Protein AF-A0A7X5V1S7-F1 (afdb_monomer_lite)

InterPro domains:
  IPR031316 Anti-sigma-28 factor FlgM, C-terminal [PF04316] (42-85)
  IPR035890 Anti-sigma-28 factor FlgM superfamily [SSF101498] (41-87)

Organism: NCBI:txid68569

Radius of gyration: 38.11 Å; chains: 1; bounding box: 36×48×110 Å

Foldseek 3Di:
DDDDPDDPPDDPPDDPDDDDDDDDDDDDDDDDPPPPPDPQDPVNVVVVVCVVPPPDPPVVVVVQVVCVVVVNRDDDPVVVVVVVVVVVVVVVVPDDD

Structure (mmCIF, N/CA/C/O backbone):
data_AF-A0A7X5V1S7-F1
#
_entry.id   AF-A0A7X5V1S7-F1
#
loop_
_atom_site.group_PDB
_atom_site.id
_atom_site.type_symbol
_atom_site.label_atom_id
_atom_site.label_alt_id
_atom_site.label_comp_id
_atom_site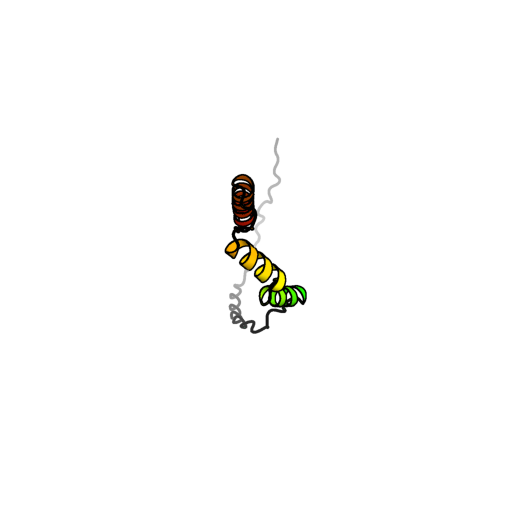.label_asym_id
_atom_site.label_entity_id
_atom_site.label_seq_id
_atom_site.pdbx_PDB_ins_code
_atom_site.Cartn_x
_atom_site.Cartn_y
_atom_site.Cartn_z
_atom_site.occupancy
_atom_site.B_iso_or_equiv
_atom_site.auth_seq_id
_atom_site.auth_comp_id
_atom_site.auth_asym_id
_atom_site.auth_atom_id
_atom_site.pdbx_PDB_model_num
ATOM 1 N N . MET A 1 1 ? 16.592 35.061 70.047 1.00 43.53 1 MET A N 1
ATOM 2 C CA . MET A 1 1 ? 17.225 34.581 71.293 1.00 43.53 1 MET A CA 1
ATOM 3 C C . MET A 1 1 ? 16.094 34.113 72.200 1.00 43.53 1 MET A C 1
ATOM 5 O O . MET A 1 1 ? 15.061 34.764 72.185 1.00 43.53 1 MET A O 1
ATOM 9 N N . VAL A 1 2 ? 16.271 32.923 72.780 1.00 47.94 2 VAL A N 1
ATOM 10 C CA . VAL A 1 2 ? 15.320 31.989 73.440 1.00 47.94 2 VAL A CA 1
ATOM 11 C C . VAL A 1 2 ? 14.344 32.671 74.429 1.00 47.94 2 VAL A C 1
ATOM 13 O O . VAL A 1 2 ? 14.643 33.752 74.913 1.00 47.94 2 VAL A O 1
ATOM 16 N N . ASP A 1 3 ? 13.133 32.154 74.668 1.00 48.84 3 ASP A N 1
ATOM 17 C CA . ASP A 1 3 ? 12.935 31.056 75.627 1.00 48.84 3 ASP A CA 1
ATOM 18 C C . ASP A 1 3 ? 11.798 30.075 75.291 1.00 48.84 3 ASP A C 1
ATOM 20 O O . ASP A 1 3 ? 10.691 30.440 74.893 1.00 48.84 3 ASP A O 1
ATOM 24 N N . SER A 1 4 ? 12.098 28.798 75.529 1.00 55.00 4 SER A N 1
ATOM 25 C CA . SER A 1 4 ? 11.171 27.671 75.497 1.00 55.00 4 SER A CA 1
ATOM 26 C C . SER A 1 4 ? 10.357 27.610 76.787 1.00 55.00 4 SER A C 1
ATOM 28 O O . SER A 1 4 ? 10.916 27.436 77.867 1.00 55.00 4 SER A O 1
ATOM 30 N N . ILE A 1 5 ? 9.031 27.605 76.679 1.00 50.28 5 ILE A N 1
ATOM 31 C CA . ILE A 1 5 ? 8.149 27.144 77.761 1.00 50.28 5 ILE A CA 1
ATOM 32 C C . ILE A 1 5 ? 7.808 25.681 77.499 1.00 50.28 5 ILE A C 1
ATOM 34 O O . ILE A 1 5 ? 6.766 25.328 76.953 1.00 50.28 5 ILE A O 1
ATOM 38 N N . GLY A 1 6 ? 8.768 24.824 77.850 1.00 50.66 6 GLY A N 1
ATOM 39 C CA . GLY A 1 6 ? 8.571 23.384 77.896 1.00 50.66 6 GLY A CA 1
ATOM 40 C C . GLY A 1 6 ? 7.453 23.031 78.874 1.00 50.66 6 GLY A C 1
ATOM 41 O O . GLY A 1 6 ? 7.388 23.551 79.990 1.00 50.66 6 GLY A O 1
ATOM 42 N N . THR A 1 7 ? 6.575 22.120 78.466 1.00 58.19 7 THR A N 1
ATOM 43 C CA . THR A 1 7 ? 5.605 21.496 79.362 1.00 58.19 7 THR A CA 1
ATOM 44 C C . THR A 1 7 ? 6.373 20.708 80.417 1.00 58.19 7 THR A C 1
AT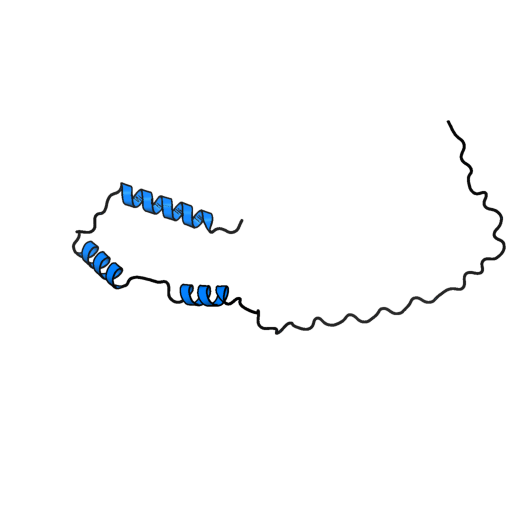OM 46 O O . THR A 1 7 ? 6.882 19.620 80.144 1.00 58.19 7 THR A O 1
ATOM 49 N N . LYS A 1 8 ? 6.486 21.265 81.629 1.00 55.62 8 LYS A N 1
ATOM 50 C CA . LYS A 1 8 ? 6.909 20.508 82.806 1.00 55.62 8 LYS A CA 1
ATOM 51 C C . LYS A 1 8 ? 6.038 19.257 82.896 1.00 55.62 8 LYS A C 1
ATOM 53 O O . LYS A 1 8 ? 4.814 19.362 82.955 1.00 55.62 8 LYS A O 1
ATOM 58 N N . ALA A 1 9 ? 6.681 18.092 82.919 1.00 55.94 9 ALA A N 1
ATOM 59 C CA . ALA A 1 9 ? 6.066 16.832 83.297 1.00 55.94 9 ALA A CA 1
ATOM 60 C C . ALA A 1 9 ? 5.623 16.935 84.765 1.00 55.94 9 ALA A C 1
ATOM 62 O O . ALA A 1 9 ? 6.362 16.602 85.688 1.00 55.94 9 ALA A O 1
ATOM 63 N N . GLY A 1 10 ? 4.429 17.485 84.978 1.00 50.34 10 GLY A N 1
ATOM 64 C CA . GLY A 1 10 ? 3.694 17.305 86.216 1.00 50.34 10 GLY A CA 1
ATOM 65 C C . GLY A 1 10 ? 3.370 15.825 86.343 1.00 50.34 10 GLY A C 1
ATOM 66 O O . GLY A 1 10 ? 2.898 15.217 85.382 1.00 50.34 10 GLY A O 1
ATOM 67 N N . ALA A 1 11 ? 3.687 15.252 87.501 1.00 58.38 11 ALA A N 1
ATOM 68 C CA . ALA A 1 11 ? 3.415 13.867 87.841 1.00 58.38 11 ALA A CA 1
ATOM 69 C C . ALA A 1 11 ? 1.956 13.513 87.512 1.00 58.38 11 ALA A C 1
ATOM 71 O O . ALA A 1 11 ? 1.029 13.899 88.222 1.00 58.38 11 ALA A O 1
ATOM 72 N N . VAL A 1 12 ? 1.757 12.781 86.414 1.00 50.88 12 VAL A N 1
ATOM 73 C CA . VAL A 1 12 ? 0.489 12.117 86.117 1.00 50.88 12 VAL A CA 1
ATOM 74 C C . VAL A 1 12 ? 0.480 10.853 86.963 1.00 50.88 12 VAL A C 1
ATOM 76 O O . VAL A 1 12 ? 0.859 9.774 86.512 1.00 50.88 12 VAL A O 1
ATOM 79 N N . THR A 1 13 ? 0.117 11.014 88.231 1.00 55.19 13 THR A N 1
ATOM 80 C CA . THR A 1 13 ? -0.243 9.886 89.081 1.00 55.19 13 THR A CA 1
ATOM 81 C C . THR A 1 13 ? -1.517 9.276 88.502 1.00 55.19 13 THR A C 1
ATOM 83 O O . THR A 1 13 ? -2.559 9.920 88.457 1.00 55.19 13 THR A O 1
ATOM 86 N N . ASP A 1 14 ? -1.382 8.031 88.050 1.00 58.88 14 ASP A N 1
ATOM 87 C CA . ASP A 1 14 ? -2.453 7.093 87.709 1.00 58.88 14 ASP A CA 1
ATOM 88 C C . ASP A 1 14 ? -3.197 7.327 86.377 1.00 58.88 14 ASP A C 1
ATOM 90 O O . ASP A 1 14 ? -4.354 7.737 86.315 1.00 58.88 14 ASP A O 1
ATOM 94 N N . ARG A 1 15 ? -2.547 6.953 85.267 1.00 58.81 15 ARG A N 1
ATOM 95 C CA . ARG A 1 15 ? -3.266 6.420 84.099 1.00 58.81 15 ARG A CA 1
ATOM 96 C C . ARG A 1 15 ? -2.999 4.925 84.003 1.00 58.81 15 ARG A C 1
ATOM 98 O O . ARG A 1 15 ? -2.009 4.506 83.411 1.00 58.81 15 ARG A O 1
ATOM 105 N N . ARG A 1 16 ? -3.897 4.115 84.564 1.00 63.94 16 ARG A N 1
ATOM 106 C CA . ARG A 1 16 ? -3.950 2.676 84.281 1.00 63.94 16 ARG A CA 1
ATOM 107 C C . ARG A 1 16 ? -4.349 2.478 82.823 1.00 63.94 16 ARG A C 1
ATOM 109 O O . ARG A 1 16 ? -5.514 2.618 82.467 1.00 63.94 16 ARG A O 1
ATOM 116 N N . THR A 1 17 ? -3.382 2.164 81.971 1.00 66.06 17 THR A N 1
ATOM 117 C CA . THR A 1 17 ? -3.656 1.642 80.632 1.00 66.06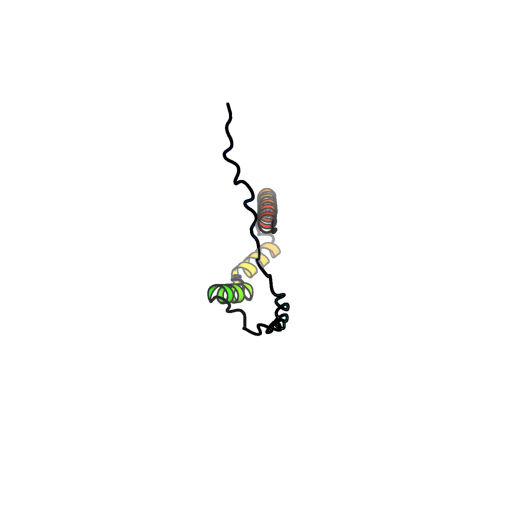 17 THR A CA 1
ATOM 118 C C . THR A 1 17 ? -4.034 0.174 80.751 1.00 66.06 17 THR A C 1
ATOM 120 O O . THR A 1 17 ? -3.226 -0.644 81.188 1.00 66.06 17 THR A O 1
ATOM 123 N N . VAL A 1 18 ? -5.270 -0.153 80.380 1.00 67.94 18 VAL A N 1
ATOM 124 C CA . VAL A 1 18 ? -5.725 -1.540 80.236 1.00 67.94 18 VAL A CA 1
ATOM 125 C C . VAL A 1 18 ? -5.264 -2.044 78.861 1.00 67.94 18 VAL A C 1
ATOM 127 O O . VAL A 1 18 ? -5.451 -1.318 77.881 1.00 67.94 18 VAL A O 1
ATOM 130 N N . PRO A 1 19 ? -4.654 -3.238 78.750 1.00 68.31 19 PRO A N 1
ATOM 131 C CA . PRO A 1 19 ? -4.320 -3.816 77.454 1.00 68.31 19 PRO A CA 1
ATOM 132 C C . PRO A 1 19 ? -5.596 -4.069 76.644 1.00 68.31 19 PRO A C 1
ATOM 134 O O . PRO A 1 19 ? -6.550 -4.651 77.157 1.00 68.31 19 PRO A O 1
ATOM 137 N N . VAL A 1 20 ? -5.612 -3.631 75.387 1.00 73.31 20 VAL A N 1
ATOM 138 C CA . VAL A 1 20 ? -6.660 -3.974 74.419 1.00 73.31 20 VAL A CA 1
ATOM 139 C C . VAL A 1 20 ? -6.086 -5.038 73.495 1.00 73.31 20 VAL A C 1
ATOM 141 O O . VAL A 1 20 ? -5.019 -4.830 72.915 1.00 73.31 20 VAL A O 1
ATOM 144 N N . ASP A 1 21 ? -6.777 -6.170 73.372 1.00 74.44 21 ASP A N 1
ATOM 145 C CA . ASP A 1 21 ? -6.378 -7.230 72.448 1.00 74.44 21 ASP A CA 1
ATOM 146 C C . ASP A 1 21 ? -6.452 -6.755 70.987 1.00 74.44 21 ASP A C 1
ATOM 148 O O . ASP A 1 21 ? -7.361 -6.001 70.614 1.00 74.44 21 ASP A O 1
ATOM 152 N N . PRO A 1 22 ? -5.516 -7.188 70.124 1.00 68.38 22 PRO A N 1
ATOM 153 C CA . PRO A 1 22 ? -5.527 -6.819 68.719 1.00 68.38 22 PRO A CA 1
ATOM 154 C C . PRO A 1 22 ? -6.753 -7.411 68.013 1.00 68.38 22 PRO A C 1
ATOM 156 O O . PRO A 1 22 ? -7.024 -8.610 68.088 1.00 68.38 22 PRO A O 1
ATOM 159 N N . ALA A 1 23 ? -7.480 -6.569 67.275 1.00 73.94 23 ALA A N 1
ATOM 160 C CA . ALA A 1 23 ? -8.590 -7.019 66.443 1.00 73.94 23 ALA A CA 1
ATOM 161 C C . ALA A 1 23 ? -8.099 -8.014 65.376 1.00 73.94 23 ALA A C 1
ATOM 163 O O . ALA A 1 23 ? -7.106 -7.768 64.685 1.00 73.94 23 ALA A O 1
ATOM 164 N N . SER A 1 24 ? -8.806 -9.139 65.239 1.00 72.75 24 SER A N 1
ATOM 165 C CA . SER A 1 24 ? -8.469 -10.176 64.261 1.00 72.75 24 SER A CA 1
ATOM 166 C C . SER A 1 24 ? -8.528 -9.636 62.827 1.00 72.75 24 SER A C 1
ATOM 168 O O . SER A 1 24 ? -9.408 -8.848 62.471 1.00 72.75 24 SER A O 1
ATOM 170 N N . ARG A 1 25 ? -7.576 -10.063 61.989 1.00 70.06 25 ARG A N 1
ATOM 171 C CA . ARG A 1 25 ? -7.453 -9.629 60.592 1.00 70.06 25 ARG A CA 1
ATOM 172 C C . ARG A 1 25 ? -8.648 -10.139 59.778 1.00 70.06 25 ARG A C 1
ATOM 174 O O . ARG A 1 25 ? -8.879 -11.343 59.696 1.00 70.06 25 ARG A O 1
ATOM 181 N N . VAL A 1 26 ? -9.364 -9.218 59.132 1.00 69.19 26 VAL A N 1
ATOM 182 C CA . VAL A 1 26 ? -10.454 -9.531 58.194 1.00 69.19 26 VAL A CA 1
ATOM 183 C C . VAL A 1 26 ? -9.904 -10.351 57.024 1.00 69.19 26 VAL A C 1
ATOM 185 O O . VAL A 1 26 ? -8.860 -10.016 56.457 1.00 69.19 26 VAL A O 1
ATOM 188 N N . ALA A 1 27 ? -10.592 -11.442 56.682 1.00 73.69 27 ALA A N 1
ATOM 189 C CA . ALA A 1 27 ? -10.200 -12.332 55.595 1.00 73.69 27 ALA A CA 1
ATOM 190 C C . ALA A 1 27 ? -10.144 -11.584 54.252 1.00 73.69 27 ALA A C 1
ATOM 192 O O . ALA A 1 27 ? -11.025 -10.785 53.932 1.00 73.69 27 ALA A O 1
ATOM 193 N N . ALA A 1 28 ? -9.110 -11.864 53.455 1.00 68.94 28 ALA A N 1
ATOM 194 C CA . ALA A 1 28 ? -8.966 -11.290 52.125 1.00 68.94 28 ALA A CA 1
ATOM 195 C C . ALA A 1 28 ? -10.093 -11.782 51.203 1.00 68.94 28 ALA A C 1
ATOM 197 O O . ALA A 1 28 ? -10.309 -12.987 51.049 1.00 68.94 28 ALA A O 1
ATOM 198 N N . VAL A 1 29 ? -10.795 -10.837 50.576 1.00 69.81 29 VAL A N 1
ATOM 199 C CA . VAL A 1 29 ? -11.789 -11.118 49.536 1.00 69.81 29 VAL A CA 1
ATOM 200 C C . VAL A 1 29 ? -11.061 -11.727 48.335 1.00 69.81 29 VAL A C 1
ATOM 202 O O . VAL A 1 29 ? -10.088 -11.156 47.841 1.00 69.81 29 VAL A O 1
ATOM 205 N N . ARG A 1 30 ? -11.504 -12.906 47.874 1.00 70.69 30 ARG A N 1
ATOM 206 C CA . ARG A 1 30 ? -10.972 -13.515 46.645 1.00 70.69 30 ARG A CA 1
ATOM 207 C C . ARG A 1 30 ? -11.228 -12.582 45.458 1.00 70.69 30 ARG A C 1
ATOM 209 O O . ARG A 1 30 ? -12.328 -12.037 45.369 1.00 70.69 30 ARG A O 1
ATOM 216 N N . PRO A 1 31 ? -10.273 -12.441 44.522 1.00 60.56 31 PRO A N 1
ATOM 217 C CA . PRO A 1 31 ? -10.538 -11.733 43.284 1.00 60.56 31 PRO A CA 1
ATOM 218 C C . PRO A 1 31 ? -11.655 -12.472 42.545 1.00 60.56 31 PRO A C 1
ATOM 220 O O . PRO A 1 31 ? -11.533 -13.658 42.231 1.00 60.56 31 PRO A O 1
ATOM 223 N N . VAL A 1 32 ? -12.765 -11.777 42.311 1.00 60.47 32 VAL A N 1
ATOM 224 C CA . VAL A 1 32 ? -13.786 -12.233 41.371 1.00 60.47 32 VAL A CA 1
ATOM 225 C C . VAL A 1 32 ? -13.155 -12.121 39.991 1.00 60.47 32 VAL A C 1
ATOM 227 O O . VAL A 1 32 ? -12.736 -11.036 39.587 1.00 60.47 32 VAL A O 1
ATOM 230 N N . ALA A 1 33 ? -13.037 -13.247 39.288 1.00 63.44 33 ALA A N 1
ATOM 231 C CA . ALA A 1 33 ? -12.685 -13.230 37.880 1.00 63.44 33 ALA A CA 1
ATOM 232 C C . ALA A 1 33 ? -13.740 -12.384 37.158 1.00 63.44 33 ALA A C 1
ATOM 234 O O . ALA A 1 33 ? -14.919 -12.735 37.135 1.00 63.44 33 ALA A O 1
ATOM 235 N N . SER A 1 34 ? -13.320 -11.234 36.638 1.00 59.88 34 SER A N 1
ATOM 236 C CA . SER A 1 34 ? -14.157 -10.400 35.788 1.00 59.88 34 SER A CA 1
ATOM 237 C C . SER A 1 34 ? -14.290 -11.097 34.440 1.00 59.88 34 SER A C 1
ATOM 239 O O . SER A 1 34 ? -13.557 -10.788 33.507 1.00 59.88 34 SER A O 1
ATOM 241 N N . ASP A 1 35 ? -15.239 -12.024 34.343 1.00 56.91 35 ASP A N 1
ATOM 242 C CA . ASP A 1 35 ? -15.744 -12.564 33.076 1.00 56.91 35 ASP A CA 1
ATOM 243 C C . ASP A 1 35 ? -16.776 -11.600 32.458 1.00 56.91 35 ASP A C 1
ATOM 245 O O . ASP A 1 35 ? -17.814 -11.984 31.926 1.00 56.91 35 ASP A O 1
ATOM 249 N N . ALA A 1 36 ? -16.535 -10.295 32.615 1.00 58.38 36 ALA A N 1
ATOM 250 C CA . ALA A 1 36 ? -17.313 -9.284 31.931 1.00 58.38 36 ALA A CA 1
ATOM 251 C C . ALA A 1 36 ? -16.744 -9.175 30.511 1.00 58.38 36 ALA A C 1
ATOM 253 O O . ALA A 1 36 ? -15.548 -8.886 30.371 1.00 58.38 36 ALA A O 1
ATOM 254 N N . PRO A 1 37 ? -17.552 -9.392 29.456 1.00 57.72 37 PRO A N 1
ATOM 255 C CA . PRO A 1 37 ? -17.090 -9.152 28.101 1.00 57.72 37 PRO A CA 1
ATOM 256 C C . PRO A 1 37 ? -16.616 -7.703 28.032 1.00 57.72 37 PRO A C 1
ATOM 258 O O . PRO A 1 37 ? -17.339 -6.787 28.430 1.00 57.72 37 PRO A O 1
ATOM 261 N N . ALA A 1 38 ? -15.378 -7.497 27.577 1.00 62.69 38 ALA A N 1
ATOM 262 C CA . ALA A 1 38 ? -14.868 -6.160 27.334 1.00 62.69 38 ALA A CA 1
ATOM 263 C C . ALA A 1 38 ? -15.871 -5.453 26.420 1.00 62.69 38 ALA A C 1
ATOM 265 O O . ALA A 1 38 ? -16.067 -5.880 25.280 1.00 62.69 38 ALA A O 1
ATOM 266 N N . VAL A 1 39 ? -16.541 -4.422 26.941 1.00 61.59 39 VAL A N 1
ATOM 267 C CA . VAL A 1 39 ? -17.481 -3.607 26.174 1.00 61.59 39 VAL A CA 1
ATOM 268 C C . VAL A 1 39 ? -16.662 -2.946 25.072 1.00 61.59 39 VAL A C 1
ATOM 270 O O . VAL A 1 39 ? -15.963 -1.959 25.305 1.00 61.59 39 VAL A O 1
ATOM 273 N N . ARG A 1 40 ? -16.663 -3.548 23.879 1.00 62.72 40 ARG A N 1
ATOM 274 C CA . ARG A 1 40 ? -16.032 -2.953 22.708 1.00 62.72 40 ARG A CA 1
ATOM 275 C C . ARG A 1 40 ? -16.874 -1.745 22.350 1.00 62.72 40 ARG A C 1
ATOM 277 O O . ARG A 1 40 ? -18.094 -1.827 22.244 1.00 62.72 40 ARG A O 1
ATOM 284 N N . SER A 1 41 ? -16.228 -0.594 22.228 1.00 80.19 41 SER A N 1
ATOM 285 C CA . SER A 1 41 ? -16.909 0.570 21.683 1.00 80.19 41 SER A CA 1
ATOM 286 C C . SER A 1 41 ? -17.370 0.240 20.261 1.00 80.19 41 SER A C 1
ATOM 288 O O . SER A 1 41 ? -16.672 -0.469 19.535 1.00 80.19 41 SER A O 1
ATOM 290 N N . ALA A 1 42 ? -18.502 0.795 19.828 1.00 77.69 42 ALA A N 1
ATOM 291 C CA . ALA A 1 42 ? -18.961 0.648 18.443 1.00 77.69 42 ALA A CA 1
ATOM 292 C C . ALA A 1 42 ? -17.870 1.060 17.429 1.00 77.69 42 ALA A C 1
ATOM 294 O O . ALA A 1 42 ? -17.740 0.478 16.358 1.00 77.69 42 ALA A O 1
ATOM 295 N N . ALA A 1 43 ? -17.012 2.018 17.801 1.00 79.50 43 ALA A N 1
ATOM 296 C CA . ALA A 1 43 ? -15.843 2.402 17.015 1.00 79.50 43 ALA A CA 1
ATOM 297 C C . ALA A 1 43 ? -14.804 1.270 16.878 1.00 79.50 43 ALA A C 1
ATOM 299 O O . ALA A 1 43 ? -14.233 1.102 15.804 1.00 79.50 43 ALA A O 1
ATOM 300 N N . ALA A 1 44 ? -14.562 0.486 17.934 1.00 81.69 44 ALA A N 1
ATOM 301 C CA . ALA A 1 44 ? -13.659 -0.663 17.889 1.00 81.69 44 ALA A CA 1
ATOM 302 C C . ALA A 1 44 ? -14.222 -1.811 17.035 1.00 81.69 44 ALA A C 1
ATOM 304 O O . ALA A 1 44 ? -13.454 -2.509 16.378 1.00 81.69 44 ALA A O 1
ATOM 305 N N . GLU A 1 45 ? -15.543 -1.989 17.009 1.00 80.19 45 GLU A N 1
ATOM 306 C CA . GLU A 1 45 ? -16.209 -2.979 16.152 1.00 80.19 45 GLU A CA 1
ATOM 307 C C . GLU A 1 45 ? -16.137 -2.580 14.676 1.00 80.19 45 GLU A C 1
ATOM 309 O O . GLU A 1 45 ? -15.651 -3.361 13.863 1.00 80.19 45 GLU A O 1
ATOM 314 N N . ILE A 1 46 ? -16.472 -1.328 14.344 1.00 79.81 46 ILE A N 1
ATOM 315 C CA . ILE A 1 46 ? -16.344 -0.795 12.977 1.00 79.81 46 ILE A CA 1
ATOM 316 C C . ILE A 1 46 ? -14.887 -0.866 12.501 1.00 79.81 46 ILE A C 1
ATOM 318 O O . ILE A 1 46 ? -14.618 -1.271 11.371 1.00 79.81 46 ILE A O 1
ATOM 322 N N . ALA A 1 47 ? -13.925 -0.507 13.358 1.00 79.81 47 ALA A N 1
ATOM 323 C CA . ALA A 1 47 ? -12.506 -0.611 13.028 1.00 79.81 47 ALA A CA 1
ATOM 324 C C . ALA A 1 47 ? -12.075 -2.067 12.784 1.00 79.81 47 ALA A C 1
ATOM 326 O O . ALA A 1 47 ? -11.307 -2.327 11.858 1.00 79.81 47 ALA A O 1
ATOM 327 N N . ALA A 1 48 ? -12.583 -3.022 13.569 1.00 77.62 48 ALA A N 1
ATOM 328 C CA . ALA A 1 48 ? -12.308 -4.443 13.375 1.00 77.62 48 ALA A CA 1
ATOM 329 C C . ALA A 1 48 ? -12.930 -4.985 12.075 1.00 77.62 48 ALA A C 1
ATOM 331 O O . ALA A 1 48 ? -12.276 -5.738 11.356 1.00 77.62 48 ALA A O 1
ATOM 332 N N . GLU A 1 49 ? -14.149 -4.568 11.729 1.00 78.00 49 GLU A N 1
ATOM 333 C CA . GLU A 1 49 ? -14.811 -4.929 10.469 1.00 78.00 49 GLU A CA 1
ATOM 334 C C . GLU A 1 49 ? -14.076 -4.360 9.246 1.00 78.00 49 GLU A C 1
ATOM 336 O O . GLU A 1 49 ? -13.834 -5.073 8.267 1.00 78.00 49 GLU A O 1
ATOM 341 N N . GLN A 1 50 ? -13.644 -3.097 9.317 1.00 74.31 50 GLN A N 1
ATOM 342 C CA . GLN A 1 50 ? -12.846 -2.447 8.271 1.00 74.31 50 GLN A CA 1
ATOM 343 C C . GLN A 1 50 ? -11.451 -3.075 8.137 1.00 74.31 50 GLN A C 1
ATOM 345 O O . GLN A 1 50 ? -10.920 -3.175 7.032 1.00 74.31 50 GLN A O 1
ATOM 350 N N . ALA A 1 51 ? -10.855 -3.529 9.244 1.00 74.62 51 ALA A N 1
ATOM 351 C CA . ALA A 1 51 ? -9.588 -4.256 9.227 1.00 74.62 51 ALA A CA 1
ATOM 352 C C . ALA A 1 51 ? -9.733 -5.668 8.634 1.00 74.62 51 ALA A C 1
ATOM 354 O O . ALA A 1 51 ? -8.821 -6.140 7.958 1.00 74.62 51 ALA A O 1
ATOM 355 N N . ALA A 1 52 ? -10.874 -6.332 8.851 1.00 74.12 52 ALA A N 1
ATOM 356 C CA . ALA A 1 52 ? -11.158 -7.652 8.288 1.00 74.12 52 ALA A CA 1
ATOM 357 C C . ALA A 1 52 ? -11.383 -7.609 6.767 1.00 74.12 52 ALA A C 1
ATOM 359 O O . ALA A 1 52 ? -11.036 -8.557 6.059 1.00 74.12 52 ALA A O 1
ATOM 360 N N . ARG A 1 53 ? -11.939 -6.509 6.247 1.00 71.38 53 ARG A N 1
ATOM 361 C CA . ARG A 1 53 ? -12.087 -6.271 4.807 1.00 71.38 53 ARG A CA 1
ATOM 362 C C . ARG A 1 53 ? -11.586 -4.866 4.462 1.00 71.38 53 ARG A C 1
ATOM 364 O O . ARG A 1 53 ? -12.404 -3.958 4.300 1.00 71.38 53 ARG A O 1
ATOM 371 N N . PRO A 1 54 ? -10.260 -4.677 4.316 1.00 70.56 54 PRO A N 1
ATOM 372 C CA . PRO A 1 54 ? -9.736 -3.395 3.877 1.00 70.56 54 PRO A CA 1
ATOM 373 C C . PRO A 1 54 ? -10.366 -3.036 2.521 1.00 70.56 54 PRO A C 1
ATOM 375 O O . PRO A 1 54 ? -10.534 -3.929 1.681 1.00 70.56 54 PRO A O 1
ATOM 378 N N . PRO A 1 55 ? -10.733 -1.764 2.284 1.00 78.19 55 PRO A N 1
ATOM 379 C CA . PRO A 1 55 ? -11.384 -1.331 1.052 1.00 78.19 55 PRO A CA 1
ATOM 380 C C . PRO A 1 55 ? -10.381 -1.345 -0.110 1.00 78.19 55 PRO A C 1
ATOM 382 O O . PRO A 1 55 ? -9.837 -0.319 -0.518 1.00 78.19 55 PRO A O 1
ATOM 385 N N . VAL A 1 56 ? -10.090 -2.537 -0.627 1.00 85.94 56 VAL A N 1
ATOM 386 C CA . VAL A 1 56 ? -9.224 -2.732 -1.787 1.00 85.94 56 VAL A CA 1
ATOM 387 C C . VAL A 1 56 ? -10.080 -2.688 -3.046 1.00 85.94 56 VAL A C 1
ATOM 389 O O . VAL A 1 56 ? -10.953 -3.526 -3.254 1.00 85.94 56 VAL A O 1
ATOM 392 N N . ASP A 1 57 ? -9.791 -1.726 -3.918 1.00 91.44 57 ASP A N 1
ATOM 393 C CA . ASP A 1 57 ? -10.365 -1.662 -5.262 1.00 91.44 57 ASP A CA 1
ATOM 394 C C . ASP A 1 57 ? -9.744 -2.761 -6.147 1.00 91.44 57 ASP A C 1
ATOM 396 O O . ASP A 1 57 ? -8.640 -2.615 -6.687 1.00 91.44 57 ASP A O 1
ATOM 400 N N . ALA A 1 58 ? -10.451 -3.888 -6.266 1.00 92.44 58 ALA A N 1
ATOM 401 C CA . ALA A 1 58 ? -10.017 -5.051 -7.039 1.00 92.44 58 ALA A CA 1
ATOM 402 C C . ALA A 1 58 ? -9.876 -4.750 -8.543 1.00 92.44 58 ALA A C 1
ATOM 404 O O . ALA A 1 58 ? -8.944 -5.235 -9.191 1.00 92.44 58 ALA A O 1
ATOM 405 N N . GLU A 1 59 ? -10.745 -3.898 -9.090 1.00 93.12 59 GLU A N 1
ATOM 406 C CA . GLU A 1 59 ? -10.702 -3.477 -10.492 1.00 93.12 59 GLU A CA 1
ATOM 407 C C . GLU A 1 59 ? -9.429 -2.681 -10.780 1.00 93.12 59 GLU A C 1
ATOM 409 O O . GLU A 1 59 ? -8.720 -2.916 -11.765 1.00 93.12 59 GLU A O 1
ATOM 414 N N . ARG A 1 60 ? -9.072 -1.765 -9.876 1.00 93.00 60 ARG A N 1
ATOM 415 C CA . ARG A 1 60 ? -7.815 -1.019 -9.964 1.00 93.00 60 ARG A CA 1
ATOM 416 C C . ARG A 1 60 ? -6.601 -1.939 -9.885 1.00 93.00 60 ARG A C 1
ATOM 418 O O . ARG A 1 60 ? -5.665 -1.752 -10.663 1.00 93.00 60 ARG A O 1
ATOM 425 N N . VAL A 1 61 ? -6.607 -2.932 -8.996 1.00 94.19 61 VAL A N 1
ATOM 426 C CA . VAL A 1 61 ? -5.515 -3.918 -8.900 1.00 94.19 61 VAL A CA 1
ATOM 427 C C . VAL A 1 61 ? -5.367 -4.701 -10.205 1.00 94.19 61 VAL A C 1
ATOM 429 O O . VAL A 1 61 ? -4.247 -4.858 -10.693 1.00 94.19 61 VAL A O 1
ATOM 432 N N . SER A 1 62 ? -6.477 -5.132 -10.808 1.00 95.50 62 SER A N 1
ATOM 433 C CA . SER A 1 62 ? -6.477 -5.837 -12.094 1.00 95.50 62 SER A CA 1
ATOM 434 C C . SER A 1 62 ? -5.870 -4.986 -13.217 1.00 95.50 62 SER A C 1
ATOM 436 O O . SER A 1 62 ? -4.952 -5.434 -13.912 1.00 95.50 62 SER A O 1
ATOM 438 N N . ARG A 1 63 ? -6.287 -3.714 -13.339 1.00 95.19 63 ARG A N 1
ATOM 439 C CA . ARG A 1 63 ? -5.729 -2.774 -14.330 1.00 95.19 63 ARG A CA 1
ATOM 440 C C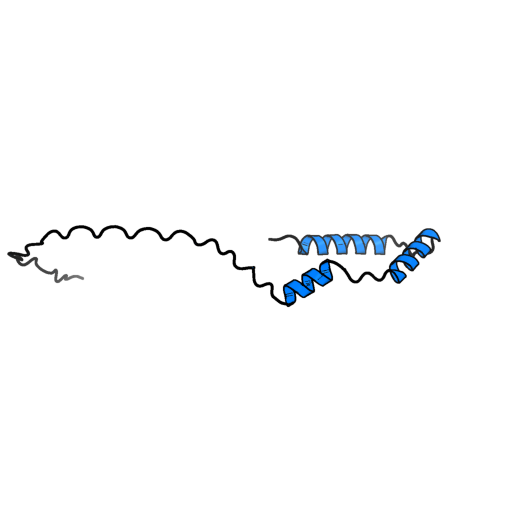 . ARG A 1 63 ? -4.227 -2.557 -14.151 1.00 95.19 63 ARG A C 1
ATOM 442 O O . ARG A 1 63 ? -3.488 -2.575 -15.133 1.00 95.19 63 ARG A O 1
ATOM 449 N N . ILE A 1 64 ? -3.769 -2.382 -12.910 1.00 93.88 64 ILE A N 1
ATOM 450 C CA . ILE A 1 64 ? -2.340 -2.219 -12.603 1.00 93.88 64 ILE A CA 1
ATOM 451 C C . ILE A 1 64 ? -1.568 -3.489 -12.973 1.00 93.88 64 ILE A C 1
ATOM 453 O O . ILE A 1 64 ? -0.542 -3.401 -13.645 1.00 93.88 64 ILE A O 1
ATOM 457 N N . ARG A 1 65 ? -2.072 -4.671 -12.596 1.00 94.69 65 ARG A N 1
ATOM 458 C CA . ARG A 1 65 ? -1.433 -5.954 -12.919 1.00 94.69 65 ARG A CA 1
ATOM 459 C C . ARG A 1 65 ? -1.297 -6.147 -14.430 1.00 94.69 65 ARG A C 1
ATOM 461 O O . ARG A 1 65 ? -0.229 -6.541 -14.891 1.00 94.69 65 ARG A O 1
ATOM 468 N N . LYS A 1 66 ? -2.337 -5.809 -15.199 1.00 96.75 66 LYS A N 1
ATOM 469 C CA . LYS A 1 66 ? -2.296 -5.830 -16.666 1.00 96.75 66 LYS A CA 1
ATOM 470 C C . LYS A 1 66 ? -1.250 -4.861 -17.226 1.00 96.75 66 LYS A C 1
ATOM 472 O O . LYS A 1 66 ? -0.453 -5.255 -18.065 1.00 96.75 66 LYS A O 1
ATOM 477 N N . ALA A 1 67 ? -1.198 -3.622 -16.736 1.00 95.19 67 ALA A N 1
ATOM 478 C CA . ALA A 1 67 ? -0.219 -2.634 -17.197 1.00 95.19 67 ALA A CA 1
ATOM 479 C C . ALA A 1 67 ? 1.236 -3.049 -16.912 1.00 95.19 67 ALA A C 1
ATOM 481 O O . ALA A 1 67 ? 2.118 -2.763 -17.721 1.00 95.19 67 ALA A O 1
ATOM 482 N N . ILE A 1 68 ? 1.486 -3.723 -15.784 1.00 93.88 68 ILE A N 1
ATOM 483 C CA . ILE A 1 68 ? 2.806 -4.278 -15.447 1.00 93.88 68 ILE A CA 1
ATOM 484 C C . ILE A 1 68 ? 3.168 -5.409 -16.414 1.00 93.88 68 ILE A C 1
ATOM 486 O O . ILE A 1 68 ? 4.261 -5.394 -16.971 1.00 93.88 68 ILE A O 1
ATOM 490 N N . HIS A 1 69 ? 2.247 -6.351 -16.647 1.00 94.50 69 HIS A N 1
ATOM 491 C CA . HIS A 1 69 ? 2.441 -7.440 -17.609 1.00 94.50 69 HIS A CA 1
ATOM 492 C C . HIS A 1 69 ? 2.751 -6.909 -19.017 1.00 94.50 69 HIS A C 1
ATOM 494 O O . HIS A 1 69 ? 3.684 -7.368 -19.668 1.00 94.50 69 HIS A O 1
ATOM 500 N N . ASP A 1 70 ? 2.011 -5.891 -19.455 1.00 96.25 70 ASP A N 1
ATOM 501 C CA . ASP A 1 70 ? 2.162 -5.287 -20.779 1.00 96.25 70 ASP A CA 1
ATOM 502 C C . ASP A 1 70 ? 3.373 -4.329 -20.866 1.00 96.25 70 ASP A C 1
ATOM 504 O O . ASP A 1 70 ? 3.560 -3.677 -21.892 1.00 96.25 70 ASP A O 1
ATOM 508 N N . ASN A 1 71 ? 4.179 -4.215 -19.799 1.00 89.62 71 ASN A N 1
ATOM 509 C CA . ASN A 1 71 ? 5.342 -3.324 -19.674 1.00 89.62 71 ASN A CA 1
ATOM 510 C C . ASN A 1 71 ? 5.030 -1.840 -19.973 1.00 89.62 71 ASN A C 1
ATOM 512 O O . ASN A 1 71 ? 5.861 -1.074 -20.454 1.00 89.62 71 ASN A O 1
ATOM 516 N N . LYS A 1 72 ? 3.786 -1.435 -19.700 1.00 93.56 72 LYS A N 1
ATOM 517 C CA . LYS A 1 72 ? 3.269 -0.066 -19.875 1.00 93.56 72 LYS A CA 1
ATOM 518 C C . LYS A 1 72 ? 3.102 0.669 -18.553 1.00 93.56 72 LYS A C 1
ATOM 520 O O . LYS A 1 72 ? 2.676 1.823 -18.534 1.00 93.56 72 LYS A O 1
ATOM 525 N N . PHE A 1 73 ? 3.380 0.003 -17.438 1.00 90.56 73 PHE A N 1
ATOM 526 C CA . PHE A 1 73 ? 3.346 0.646 -16.139 1.00 90.56 73 PHE A CA 1
ATOM 527 C C . PHE A 1 73 ? 4.550 1.594 -16.007 1.00 90.56 73 PHE A C 1
ATOM 529 O O . PHE A 1 73 ? 5.685 1.145 -16.163 1.00 90.56 73 PHE A O 1
ATOM 536 N N . PRO A 1 74 ? 4.340 2.891 -15.724 1.00 87.44 74 PRO A N 1
ATOM 537 C CA . PRO A 1 74 ? 5.432 3.853 -15.657 1.00 87.44 74 PRO A CA 1
ATOM 538 C C . PRO A 1 74 ? 6.291 3.589 -14.414 1.00 87.44 74 PRO A C 1
ATOM 540 O O . PRO A 1 74 ? 5.885 3.873 -13.285 1.00 87.44 74 PRO A O 1
ATOM 543 N N . LEU A 1 75 ? 7.487 3.040 -14.623 1.00 86.06 75 LEU A N 1
ATOM 544 C CA . LEU A 1 75 ? 8.494 2.840 -13.585 1.00 86.06 75 LEU A CA 1
ATOM 545 C C . LEU A 1 75 ? 9.559 3.934 -13.709 1.00 86.06 75 LEU A C 1
ATOM 547 O O . LEU A 1 75 ? 10.335 3.944 -14.659 1.00 86.06 75 LEU A O 1
ATOM 551 N N . SER A 1 76 ? 9.596 4.854 -12.743 1.00 90.50 76 SER A N 1
ATOM 552 C CA . SER A 1 76 ? 10.673 5.842 -12.604 1.00 90.50 76 SER A CA 1
ATOM 553 C C . SER A 1 76 ? 11.500 5.535 -11.352 1.00 90.50 76 SER A C 1
ATOM 555 O O . SER A 1 76 ? 10.901 5.337 -10.288 1.00 90.50 76 SER A O 1
ATOM 557 N N . PRO A 1 77 ? 12.847 5.552 -11.421 1.00 90.56 77 PRO A N 1
ATOM 558 C CA . PRO A 1 77 ? 13.703 5.397 -10.245 1.00 90.56 77 PRO A CA 1
ATOM 559 C C . PRO A 1 77 ? 13.372 6.383 -9.115 1.00 90.56 77 PRO A C 1
ATOM 561 O O . PRO A 1 77 ? 13.374 5.992 -7.950 1.00 90.56 77 PRO A O 1
ATOM 564 N N . SER A 1 78 ? 13.014 7.630 -9.449 1.00 92.75 78 SER A N 1
ATOM 565 C CA . SER A 1 78 ? 12.620 8.642 -8.458 1.00 92.75 78 SER A CA 1
ATOM 566 C C . SER A 1 78 ? 11.355 8.240 -7.699 1.00 92.75 78 SER A C 1
ATOM 568 O O . SER A 1 78 ? 11.354 8.189 -6.475 1.00 92.75 78 SER A O 1
ATOM 570 N N . THR A 1 79 ? 10.306 7.834 -8.418 1.00 89.44 79 THR A N 1
ATOM 571 C CA . THR A 1 79 ? 9.034 7.407 -7.819 1.00 89.44 79 THR A CA 1
ATOM 572 C C . THR A 1 79 ? 9.195 6.172 -6.937 1.00 89.44 79 THR A C 1
ATOM 574 O O . THR A 1 79 ? 8.483 6.023 -5.945 1.00 89.44 79 THR A O 1
ATOM 577 N N . ILE A 1 80 ? 10.118 5.271 -7.281 1.00 90.75 80 ILE A N 1
ATOM 578 C CA . ILE A 1 80 ? 10.433 4.111 -6.441 1.00 90.75 80 ILE A CA 1
ATOM 579 C C . ILE A 1 80 ? 11.103 4.574 -5.145 1.00 90.75 80 ILE A C 1
ATOM 581 O O . ILE A 1 80 ? 10.666 4.169 -4.069 1.00 90.75 80 ILE A O 1
ATOM 585 N N . ALA A 1 81 ? 12.112 5.445 -5.232 1.00 92.81 81 ALA A N 1
ATOM 586 C CA . ALA A 1 81 ? 12.799 5.985 -4.061 1.00 92.81 81 ALA A CA 1
ATOM 587 C C . ALA A 1 81 ? 11.834 6.721 -3.116 1.00 92.81 81 ALA A C 1
ATOM 589 O O . ALA A 1 81 ? 11.829 6.446 -1.916 1.00 92.81 81 ALA A O 1
ATOM 590 N N . ASP A 1 82 ? 10.955 7.565 -3.661 1.00 93.12 82 ASP A N 1
ATOM 591 C CA . ASP A 1 82 ? 9.949 8.298 -2.887 1.00 93.12 82 ASP A CA 1
ATOM 592 C C . ASP A 1 82 ? 9.006 7.347 -2.141 1.00 93.12 82 ASP A C 1
ATOM 594 O O . ASP A 1 82 ? 8.703 7.546 -0.964 1.00 93.12 82 ASP A O 1
ATOM 598 N N . ARG A 1 83 ? 8.575 6.260 -2.797 1.00 91.75 83 ARG A N 1
ATOM 599 C CA . ARG A 1 83 ? 7.705 5.250 -2.175 1.00 91.75 83 ARG A CA 1
ATOM 600 C C . ARG A 1 83 ? 8.412 4.449 -1.088 1.00 91.75 83 ARG A C 1
ATOM 602 O O . ARG A 1 83 ? 7.793 4.152 -0.070 1.00 91.75 83 ARG A O 1
ATOM 609 N N . LEU A 1 84 ? 9.686 4.113 -1.278 1.00 93.75 84 LEU A N 1
ATOM 610 C CA . LEU A 1 84 ? 10.485 3.437 -0.253 1.00 93.75 84 LEU A CA 1
ATOM 611 C C . LEU A 1 84 ? 10.709 4.339 0.966 1.00 93.75 84 LEU A C 1
ATOM 613 O O . LEU A 1 84 ? 10.626 3.872 2.102 1.00 93.75 84 LEU A O 1
ATOM 617 N N . LEU A 1 85 ? 10.947 5.633 0.741 1.00 93.00 85 LEU A N 1
ATOM 618 C CA . LEU A 1 85 ? 11.090 6.605 1.818 1.00 93.00 85 LEU A CA 1
ATOM 619 C C . LEU A 1 85 ? 9.776 6.784 2.586 1.00 93.00 85 LEU A C 1
ATOM 621 O O . LEU A 1 85 ? 9.789 6.708 3.812 1.00 93.00 85 LEU A O 1
ATOM 625 N N . ALA A 1 86 ? 8.652 6.953 1.884 1.00 93.69 86 ALA A N 1
ATOM 626 C CA . ALA A 1 86 ? 7.330 7.041 2.501 1.00 93.69 86 ALA A CA 1
ATOM 627 C C . ALA A 1 86 ? 7.027 5.803 3.359 1.00 93.69 86 ALA A C 1
ATOM 629 O O . ALA A 1 86 ? 6.653 5.937 4.519 1.00 93.69 86 ALA A O 1
ATOM 630 N N . PHE A 1 87 ? 7.297 4.601 2.837 1.00 93.00 87 PHE A N 1
ATOM 631 C CA . PHE A 1 87 ? 7.117 3.359 3.589 1.00 93.00 87 PHE A CA 1
ATOM 632 C C . PHE A 1 87 ? 7.979 3.308 4.858 1.00 93.00 87 PHE A C 1
ATOM 634 O O . PHE A 1 87 ? 7.497 2.926 5.923 1.00 93.00 87 PHE A O 1
ATOM 641 N N . LYS A 1 88 ? 9.247 3.733 4.772 1.00 91.19 88 LYS A N 1
ATOM 642 C CA . LYS A 1 88 ? 10.144 3.805 5.934 1.00 91.19 88 LYS A CA 1
ATOM 643 C C . LYS A 1 88 ? 9.618 4.764 7.006 1.00 91.19 88 LYS A C 1
ATOM 645 O O . LYS A 1 88 ? 9.731 4.467 8.194 1.00 91.19 88 LYS A O 1
ATOM 650 N N . LEU A 1 89 ? 9.081 5.912 6.597 1.00 91.44 89 LEU A N 1
ATOM 651 C CA . LEU A 1 89 ? 8.523 6.904 7.514 1.00 91.44 89 LEU A CA 1
ATOM 652 C C . LEU A 1 89 ? 7.243 6.386 8.181 1.00 91.44 89 LEU A C 1
ATOM 654 O O . LEU A 1 89 ? 7.160 6.411 9.406 1.00 91.44 89 LEU A O 1
ATOM 658 N N . ASP A 1 90 ? 6.313 5.830 7.401 1.00 90.25 90 ASP A N 1
ATOM 659 C CA . ASP A 1 90 ? 5.069 5.243 7.910 1.00 90.25 90 ASP A CA 1
ATOM 660 C C . ASP A 1 90 ? 5.329 4.097 8.893 1.00 90.25 90 ASP A C 1
ATOM 662 O O . ASP A 1 90 ? 4.640 3.983 9.907 1.00 90.25 90 ASP A O 1
ATOM 6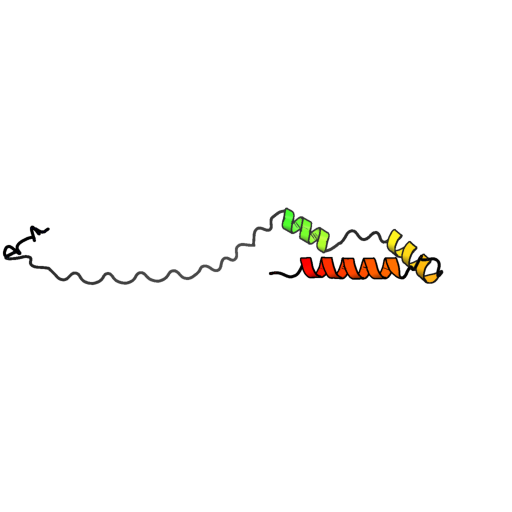66 N N . TRP A 1 91 ? 6.324 3.250 8.609 1.00 87.69 91 TRP A N 1
ATOM 667 C CA . TRP A 1 91 ? 6.720 2.165 9.505 1.00 87.69 91 TRP A CA 1
ATOM 668 C C . TRP A 1 91 ? 7.236 2.705 10.840 1.00 87.69 91 TRP A C 1
ATOM 670 O O . TRP A 1 91 ? 6.764 2.292 11.896 1.00 87.69 91 TRP A O 1
ATOM 680 N N . LYS A 1 92 ? 8.154 3.681 10.799 1.00 81.31 92 LYS A N 1
ATOM 681 C CA . LYS A 1 92 ? 8.720 4.304 12.003 1.00 81.31 92 LYS A CA 1
ATOM 682 C C . LYS A 1 92 ? 7.645 4.969 12.870 1.00 81.31 92 LYS A C 1
ATOM 684 O O . LYS A 1 92 ? 7.736 4.920 14.089 1.00 81.31 92 LYS A O 1
ATOM 689 N N . SER A 1 93 ? 6.623 5.568 12.263 1.00 78.44 93 SER A N 1
ATOM 690 C CA . SER A 1 93 ? 5.505 6.189 12.987 1.00 78.44 93 SER A CA 1
ATOM 691 C C . SER A 1 93 ? 4.571 5.192 13.684 1.00 78.44 93 SER A C 1
ATOM 693 O O . SER A 1 93 ? 3.736 5.614 14.480 1.00 78.44 93 SER A O 1
ATOM 695 N N . ARG A 1 94 ? 4.670 3.893 13.379 1.00 78.88 94 ARG A N 1
ATOM 696 C CA . ARG A 1 94 ? 3.815 2.834 13.939 1.00 78.88 94 ARG A CA 1
ATOM 697 C C . ARG A 1 94 ? 4.492 2.028 15.050 1.00 78.88 94 ARG A C 1
ATOM 699 O O . ARG A 1 94 ? 3.824 1.181 15.640 1.00 78.88 94 ARG A O 1
ATOM 706 N N . GLU A 1 95 ? 5.772 2.265 15.338 1.00 71.62 95 GLU A N 1
ATOM 707 C CA . GLU A 1 95 ? 6.433 1.623 16.477 1.00 71.62 95 GLU A CA 1
ATOM 708 C C . GLU A 1 95 ? 5.946 2.235 17.803 1.00 71.62 95 GLU A C 1
ATOM 710 O O . GLU A 1 95 ? 5.910 3.463 17.929 1.00 71.62 95 GLU A O 1
ATOM 715 N N . PRO A 1 96 ? 5.540 1.413 18.789 1.00 67.19 96 PRO A N 1
ATOM 716 C CA . PRO A 1 96 ? 5.198 1.907 20.118 1.00 67.19 96 PRO A CA 1
ATOM 717 C C . PRO A 1 96 ? 6.468 2.417 20.821 1.00 67.19 96 PRO A C 1
ATOM 719 O O . PRO A 1 96 ? 7.485 1.725 20.820 1.00 67.19 96 PRO A O 1
ATOM 722 N N . SER A 1 97 ? 6.402 3.630 21.385 1.00 63.19 97 SER A N 1
ATOM 723 C CA . SER A 1 97 ? 7.496 4.280 22.130 1.00 63.19 97 SER A CA 1
ATOM 724 C C . SER A 1 97 ? 7.902 3.531 23.391 1.00 63.19 97 SER A C 1
ATOM 726 O O . SER A 1 97 ? 6.960 3.104 24.102 1.00 63.19 97 SER 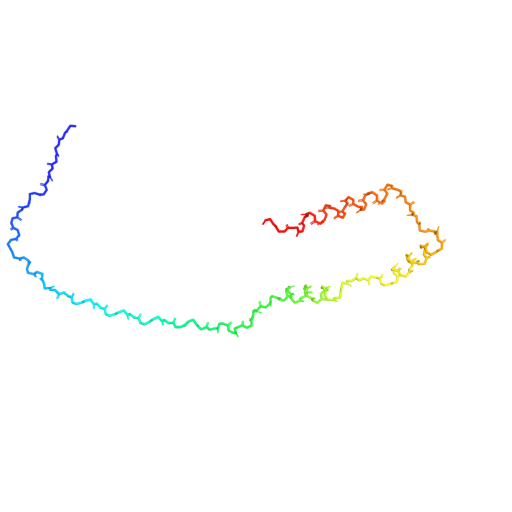A O 1
#

Secondary structure (DSSP, 8-state):
----------------PPPPPPPPPPPPPPPP---------HHHHHHHHHHHS----HHHHHHHHHHHHTT-S---HHHHHHHHHHHHHHHHTTS--

Sequence (97 aa):
MVDSIGTKAGAVTDRRTVPVDPASRVAAVRPVASDAPAVRSAAAEIAAEQAARPPVDAERVSRIRKAIHDNKFPLSPSTIADRLLAFKLDWKSREPS

pLDDT: mean 75.99, std 14.84, range [43.53, 96.75]